Protein AF-A0A8T4FJ76-F1 (afdb_monomer)

Solvent-accessible surface area (backbone atoms only — not comparable to full-atom values): 9078 Å² total; per-residue (Å²): 142,89,85,82,71,67,70,66,53,58,56,52,53,54,52,52,54,56,50,51,57,55,55,61,74,70,54,91,75,88,77,70,78,84,72,74,95,82,76,81,83,81,73,70,90,71,78,90,82,64,59,71,69,57,44,53,32,38,78,68,68,53,26,40,39,48,80,34,72,62,83,89,73,51,69,70,38,69,51,70,61,90,95,45,41,32,30,27,70,40,71,50,79,45,30,48,41,58,44,33,75,75,37,18,58,43,50,56,35,94,41,50,62,59,37,47,54,57,46,50,75,69,56,52,40,96,85,69,60,63,69,57,43,79,71,40,62,25,27,44,38,33,41,44,78,53,77,135

Sequence (148 aa):
MTECHCQQTETRINDIEARLRRLEALLPGALTPPVEAPAHPYKAEIPLVFNPVFRLQILAGKKTVTFRQNRWGMVGSSFSIDDKSFRISDIHETTLENYITNYWQDAGFYDSEEAREFFEARYLSPDGNRAPFDRVLGYVHEFEKVGQ

Foldseek 3Di:
DDPDPPVVVVVVVVVVVVVVVVVVVVDPDPPDPDDDDDDDCPDDCPAPDDDPVLLVCVVVQFAFKDWDADDNDDQQDWHDRDVWIKGFNDKDKAFQVCCLVPPCRNRPHPHSVRSVVVVCVVQQDPVRDRPPRRPRMTMMTGMDTDDD

Radius of gyration: 24.78 Å; Cα contacts (8 Å, |Δi|>4): 164; chains: 1; bounding box: 42×69×36 Å

Secondary structure (DSSP, 8-state):
---SSSHHHHHHHHHHHHHHHHHHTT-TT----------------------HHHHHHHHTTS--EEEESS----TT-EEEETTEEEEEEEEEEEEHHHHHHHHTTTTT-SSHHHHHHHHHHHH--TTS----GGG-EEEEEEEEEE--

Nearest PDB structures (foldseek):
  1t62-assembly1_B  TM=7.210E-01  e=7.705E-04  Enterococcus faecalis V583
  5guq-assembly4_D  TM=6.901E-01  e=1.297E-03  Zymomonas mobilis subsp. mobilis ATCC 10988
  2kku-assembly1_A  TM=5.319E-01  e=5.291E-02  Archaeoglobus fulgidus
  7oyc-assembly1_11  TM=4.825E-01  e=5.031E+00  Xenopus laevis
  1fym-assembly1_A-2  TM=3.415E-01  e=5.031E+00  Kluyveromyces lactis

Structure (mmCIF, N/CA/C/O backbone):
data_AF-A0A8T4FJ76-F1
#
_entry.id   AF-A0A8T4FJ76-F1
#
loop_
_atom_site.group_PDB
_atom_site.id
_atom_site.type_symbol
_atom_site.label_atom_id
_atom_site.label_alt_id
_atom_site.label_comp_id
_atom_site.label_asym_id
_atom_site.label_entity_id
_atom_site.label_seq_id
_atom_site.pdbx_PDB_ins_code
_atom_site.Cartn_x
_atom_site.Cartn_y
_atom_site.Cartn_z
_atom_site.occupancy
_atom_site.B_iso_or_equiv
_atom_site.auth_seq_id
_atom_site.auth_comp_id
_atom_site.auth_asym_id
_atom_site.auth_atom_id
_atom_site.pdbx_PDB_model_num
ATOM 1 N N . MET A 1 1 ? 19.161 -56.668 -16.120 1.00 46.50 1 MET A N 1
ATOM 2 C CA . MET A 1 1 ? 18.497 -57.379 -15.009 1.00 46.50 1 MET A CA 1
ATOM 3 C C . MET A 1 1 ? 18.135 -56.324 -13.979 1.00 46.50 1 MET A C 1
ATOM 5 O O . MET A 1 1 ? 18.987 -55.953 -13.185 1.00 46.50 1 MET A O 1
ATOM 9 N N . THR A 1 2 ? 16.935 -55.752 -14.089 1.00 50.09 2 THR A N 1
ATOM 10 C CA . THR A 1 2 ? 16.531 -54.549 -13.340 1.00 50.09 2 THR A CA 1
ATOM 11 C C . THR A 1 2 ? 15.102 -54.726 -12.838 1.00 50.09 2 THR A C 1
ATOM 13 O O . THR A 1 2 ? 14.197 -54.005 -13.229 1.00 50.09 2 THR A O 1
ATOM 16 N N . GLU A 1 3 ? 14.890 -55.733 -11.997 1.00 53.03 3 GLU A N 1
ATOM 17 C CA . GLU A 1 3 ? 13.601 -56.012 -11.358 1.00 53.03 3 GLU A CA 1
ATOM 18 C C . GLU A 1 3 ? 13.861 -56.394 -9.898 1.00 53.03 3 GLU A C 1
ATOM 20 O O . GLU A 1 3 ? 13.934 -57.568 -9.560 1.00 53.03 3 GLU A O 1
ATOM 25 N N . CYS A 1 4 ? 14.106 -55.407 -9.027 1.00 53.72 4 CYS A N 1
ATOM 26 C CA . CYS A 1 4 ? 14.114 -55.656 -7.574 1.00 53.72 4 CYS A CA 1
ATOM 27 C C . CYS A 1 4 ? 13.856 -54.410 -6.697 1.00 53.72 4 CYS A C 1
ATOM 29 O O . CYS A 1 4 ? 14.122 -54.437 -5.502 1.00 53.72 4 CYS A O 1
ATOM 31 N N . HIS A 1 5 ? 13.341 -53.305 -7.258 1.00 48.88 5 HIS A N 1
ATOM 32 C CA . HIS A 1 5 ? 13.066 -52.076 -6.486 1.00 48.88 5 HIS A CA 1
ATOM 33 C C . HIS A 1 5 ? 11.581 -51.679 -6.392 1.00 48.88 5 HIS A C 1
ATOM 35 O O . HIS A 1 5 ? 11.240 -50.869 -5.535 1.00 48.88 5 HIS A O 1
ATOM 41 N N . CYS A 1 6 ? 10.676 -52.269 -7.183 1.00 49.03 6 CYS A N 1
ATOM 42 C CA . CYS A 1 6 ? 9.234 -51.984 -7.073 1.00 49.03 6 CYS A CA 1
ATOM 43 C C . CYS A 1 6 ? 8.549 -52.738 -5.916 1.00 49.03 6 CYS A C 1
ATOM 45 O O . CYS A 1 6 ? 7.692 -52.169 -5.246 1.00 49.03 6 CYS A O 1
ATOM 47 N N . GLN A 1 7 ? 8.977 -53.967 -5.602 1.00 50.88 7 GLN A N 1
ATOM 48 C CA . GLN A 1 7 ? 8.310 -54.804 -4.588 1.00 50.88 7 GLN A CA 1
ATOM 49 C C . GLN A 1 7 ? 8.471 -54.290 -3.141 1.00 50.88 7 GLN A C 1
ATOM 51 O O . GLN A 1 7 ? 7.629 -54.554 -2.278 1.00 50.88 7 GLN A O 1
ATOM 56 N N . GLN A 1 8 ? 9.521 -53.511 -2.852 1.00 53.78 8 GLN A N 1
ATOM 57 C CA . GLN A 1 8 ? 9.749 -52.957 -1.508 1.00 53.78 8 GLN A CA 1
ATOM 58 C C . GLN A 1 8 ? 8.801 -51.796 -1.159 1.00 53.78 8 GLN A C 1
ATOM 60 O O . GLN A 1 8 ? 8.549 -51.547 0.020 1.00 53.78 8 GLN A O 1
ATOM 65 N N . THR A 1 9 ? 8.244 -51.103 -2.155 1.00 54.72 9 THR A N 1
ATOM 66 C CA . THR A 1 9 ? 7.378 -49.932 -1.937 1.00 54.72 9 THR A CA 1
ATOM 67 C C . THR A 1 9 ? 5.930 -50.346 -1.680 1.00 54.72 9 THR A C 1
ATOM 69 O O . THR A 1 9 ? 5.305 -49.845 -0.747 1.00 54.72 9 THR A O 1
ATOM 72 N N . GLU A 1 10 ? 5.425 -51.332 -2.424 1.00 56.53 10 GLU A N 1
ATOM 73 C CA . GLU A 1 10 ? 4.064 -51.867 -2.251 1.00 56.53 10 GLU A CA 1
ATOM 74 C C . GLU A 1 10 ? 3.887 -52.537 -0.883 1.00 56.53 10 GLU A C 1
ATOM 76 O O . GLU A 1 10 ? 2.870 -52.352 -0.216 1.00 56.53 10 GLU A O 1
ATOM 81 N N . THR A 1 11 ? 4.927 -53.223 -0.399 1.00 58.53 11 THR A N 1
ATOM 82 C CA . THR A 1 11 ? 4.914 -53.850 0.931 1.00 58.53 11 THR A CA 1
ATOM 83 C C . THR A 1 11 ? 4.794 -52.808 2.054 1.00 58.53 11 THR A C 1
ATOM 85 O O . THR A 1 11 ? 4.104 -53.042 3.043 1.00 58.53 11 THR A O 1
ATOM 88 N N . ARG A 1 12 ? 5.411 -51.625 1.898 1.00 58.50 12 ARG A N 1
ATOM 89 C CA . ARG A 1 12 ? 5.341 -50.543 2.900 1.00 58.50 12 ARG A CA 1
ATOM 90 C C . ARG A 1 12 ? 3.995 -49.824 2.903 1.00 58.50 12 ARG A C 1
ATOM 92 O O . ARG A 1 12 ? 3.538 -49.435 3.972 1.00 58.50 12 ARG A O 1
ATOM 99 N N . ILE A 1 13 ? 3.368 -49.652 1.740 1.00 63.41 13 ILE A N 1
ATOM 100 C CA . ILE A 1 13 ? 2.044 -49.019 1.636 1.00 63.41 13 ILE A CA 1
ATOM 101 C C . ILE A 1 13 ? 0.987 -49.914 2.294 1.00 63.41 13 ILE A C 1
ATOM 103 O O . ILE A 1 13 ? 0.239 -49.445 3.150 1.00 63.41 13 ILE A O 1
ATOM 107 N N . ASN A 1 14 ? 1.014 -51.215 1.997 1.00 66.00 14 ASN A N 1
ATOM 108 C CA . ASN A 1 14 ? 0.075 -52.176 2.577 1.00 66.00 14 ASN A CA 1
ATOM 109 C C . ASN A 1 14 ? 0.207 -52.285 4.110 1.00 66.00 14 ASN A C 1
ATOM 111 O O . ASN A 1 14 ? -0.796 -52.437 4.808 1.00 66.00 14 ASN A O 1
ATOM 115 N N . ASP A 1 15 ? 1.422 -52.155 4.656 1.00 70.12 15 ASP A N 1
ATOM 116 C CA . ASP A 1 15 ? 1.642 -52.143 6.109 1.00 70.12 15 ASP A CA 1
ATOM 117 C C . ASP A 1 15 ? 1.094 -50.867 6.777 1.00 70.12 15 ASP A C 1
ATOM 119 O O . ASP A 1 15 ? 0.487 -50.928 7.849 1.00 70.12 15 ASP A O 1
ATOM 123 N N . ILE A 1 16 ? 1.233 -49.704 6.130 1.00 67.75 16 ILE A N 1
ATOM 124 C CA . ILE A 1 16 ? 0.687 -48.433 6.636 1.00 67.75 16 ILE A CA 1
ATOM 125 C C . ILE A 1 16 ? -0.846 -48.468 6.646 1.00 67.75 16 ILE A C 1
ATOM 127 O O . ILE A 1 16 ? -1.456 -48.101 7.652 1.00 67.75 16 ILE A O 1
ATOM 131 N N . GLU A 1 17 ? -1.473 -48.963 5.578 1.00 71.12 17 GLU A N 1
ATOM 132 C CA . GLU A 1 17 ? -2.934 -49.088 5.507 1.00 71.12 17 GLU A CA 1
ATOM 133 C C . GLU A 1 17 ? -3.482 -50.068 6.552 1.00 71.12 17 GLU A C 1
ATOM 135 O O . GLU A 1 17 ? -4.482 -49.784 7.219 1.00 71.12 17 GLU A O 1
ATOM 140 N N . ALA A 1 18 ? -2.797 -51.195 6.768 1.00 72.62 18 ALA A N 1
ATOM 141 C CA . ALA A 1 18 ? -3.174 -52.155 7.800 1.00 72.62 18 ALA A CA 1
ATOM 142 C C . ALA A 1 18 ? -3.060 -51.561 9.216 1.00 72.62 18 ALA A C 1
ATOM 144 O O . ALA A 1 18 ? -3.897 -51.843 10.080 1.00 72.62 18 ALA A O 1
ATOM 145 N N . ARG A 1 19 ? -2.053 -50.713 9.465 1.00 72.06 19 ARG A N 1
ATOM 146 C CA . ARG A 1 19 ? -1.876 -50.010 10.746 1.00 72.06 19 ARG A CA 1
ATOM 147 C C . ARG A 1 19 ? -2.939 -48.936 10.974 1.00 72.06 19 ARG A C 1
ATOM 149 O O . ARG A 1 19 ? -3.428 -48.829 12.097 1.00 72.06 19 ARG A O 1
ATOM 156 N N . LEU A 1 20 ? -3.332 -48.196 9.937 1.00 68.38 20 LEU A N 1
ATOM 157 C CA . LEU A 1 20 ? -4.396 -47.188 10.019 1.00 68.38 20 LEU A CA 1
ATOM 158 C C . LEU A 1 20 ? -5.750 -47.817 10.367 1.00 68.38 20 LEU A C 1
ATOM 160 O O . LEU A 1 20 ? -6.392 -47.383 11.320 1.00 68.38 20 LEU A O 1
ATOM 164 N N . ARG A 1 21 ? -6.124 -48.922 9.712 1.00 71.00 21 ARG A N 1
ATOM 165 C CA . ARG A 1 21 ? -7.387 -49.625 10.017 1.00 71.00 21 ARG A CA 1
ATOM 166 C C . ARG A 1 21 ? -7.435 -50.196 11.437 1.00 71.00 21 ARG A C 1
ATOM 168 O O . ARG A 1 21 ? -8.493 -50.238 12.058 1.00 71.00 21 ARG A O 1
ATOM 175 N N . ARG A 1 22 ? -6.290 -50.630 11.981 1.00 70.31 22 ARG A N 1
ATOM 176 C CA . ARG A 1 22 ? -6.198 -51.077 13.384 1.00 70.31 22 ARG A CA 1
ATOM 177 C C . ARG A 1 22 ? -6.357 -49.921 14.371 1.00 70.31 22 ARG A C 1
ATOM 179 O O . ARG A 1 22 ? -6.944 -50.133 15.424 1.00 70.31 22 ARG A O 1
ATOM 186 N N . LEU A 1 23 ? -5.858 -48.728 14.045 1.00 61.66 23 LEU A N 1
ATOM 187 C CA . LEU A 1 23 ? -6.040 -47.530 14.872 1.00 61.66 23 LEU A CA 1
ATOM 188 C C . LEU A 1 23 ? -7.501 -47.061 14.878 1.00 61.66 23 LEU A C 1
ATOM 190 O O . LEU A 1 23 ? -8.017 -46.719 15.937 1.00 61.66 23 LEU A O 1
ATOM 194 N N . GLU A 1 24 ? -8.184 -47.119 13.734 1.00 61.66 24 GLU A N 1
ATOM 195 C CA . GLU A 1 24 ? -9.611 -46.782 13.624 1.00 61.66 24 GLU A CA 1
ATOM 196 C C . GLU A 1 24 ? -10.501 -47.728 14.445 1.00 61.66 24 GLU A C 1
ATOM 198 O O . GLU A 1 24 ? -11.442 -47.285 15.099 1.00 61.66 24 GLU A O 1
ATOM 203 N N . ALA A 1 25 ? -10.166 -49.021 14.496 1.00 62.88 25 ALA A N 1
ATOM 204 C CA . ALA A 1 25 ? -10.899 -50.010 15.290 1.00 62.88 25 ALA A CA 1
ATOM 205 C C . ALA A 1 25 ? -10.730 -49.848 16.818 1.00 62.88 25 ALA A C 1
ATOM 207 O O . ALA A 1 25 ? -11.508 -50.418 17.582 1.00 62.88 25 ALA A O 1
ATOM 208 N N . LEU A 1 26 ? -9.724 -49.091 17.275 1.00 60.34 26 LEU A N 1
ATOM 209 C CA . LEU A 1 26 ? -9.411 -48.882 18.696 1.00 60.34 26 LEU A CA 1
ATOM 210 C C . LEU A 1 26 ? -10.035 -47.602 19.285 1.00 60.34 26 LEU A C 1
ATOM 212 O O . LEU A 1 26 ? -9.855 -47.338 20.473 1.00 60.34 26 LEU A O 1
ATOM 216 N N . LEU A 1 27 ? -10.782 -46.824 18.492 1.00 60.50 27 LEU A N 1
ATOM 217 C CA . LEU A 1 27 ? -11.440 -45.583 18.918 1.00 60.50 27 LEU A CA 1
ATOM 218 C C . LEU A 1 27 ? -12.974 -45.749 18.952 1.00 60.50 27 LEU A C 1
ATOM 220 O O . LEU A 1 27 ? -13.654 -45.385 17.990 1.00 60.50 27 LEU A O 1
ATOM 224 N N . PRO A 1 28 ? -13.572 -46.275 20.039 1.00 47.38 28 PRO A N 1
ATOM 225 C CA . PRO A 1 28 ? -15.023 -46.316 20.152 1.00 47.38 28 PRO A CA 1
ATOM 226 C C . PRO A 1 28 ? -15.554 -44.902 20.437 1.00 47.38 28 PRO A C 1
ATOM 228 O O . PRO A 1 28 ? -15.360 -44.377 21.531 1.00 47.38 28 PRO A O 1
ATOM 231 N N . GLY A 1 29 ? -16.242 -44.289 19.464 1.00 56.47 29 GLY A N 1
ATOM 232 C CA . GLY A 1 29 ? -17.128 -43.145 19.735 1.00 56.47 29 GLY A CA 1
ATOM 233 C C . GLY A 1 29 ? -17.061 -41.912 18.827 1.00 56.47 29 GLY A C 1
ATOM 234 O O . GLY A 1 29 ? -17.749 -40.944 19.127 1.00 56.47 29 GLY A O 1
ATOM 235 N N . ALA A 1 30 ? -16.319 -41.897 17.718 1.00 47.81 30 ALA A N 1
ATOM 236 C CA . ALA A 1 30 ? -16.297 -40.733 16.818 1.00 47.81 30 ALA A CA 1
ATOM 237 C C . ALA A 1 30 ? -17.335 -40.835 15.679 1.00 47.81 30 ALA A C 1
ATOM 239 O O . ALA A 1 30 ? -17.002 -40.749 14.503 1.00 47.81 30 ALA A O 1
ATOM 240 N N . LEU A 1 31 ? -18.607 -41.037 16.028 1.00 50.09 31 LEU A N 1
ATOM 241 C CA . LEU A 1 31 ? -19.739 -40.765 15.133 1.00 50.09 31 LEU A CA 1
ATOM 242 C C . LEU A 1 31 ? -20.680 -39.778 15.824 1.00 50.09 31 LEU A C 1
ATOM 244 O O . LEU A 1 31 ? -21.826 -40.086 16.139 1.00 50.09 31 LEU A O 1
ATOM 248 N N . THR A 1 32 ? -20.184 -38.571 16.074 1.00 52.84 32 THR A N 1
ATOM 249 C CA . THR A 1 32 ? -21.057 -37.399 16.083 1.00 52.84 32 THR A CA 1
ATOM 250 C C . THR A 1 32 ? -21.206 -36.929 14.634 1.00 52.84 32 THR A C 1
ATOM 252 O O . THR A 1 32 ? -20.207 -36.873 13.912 1.00 52.84 32 THR A O 1
ATOM 255 N N . PRO A 1 33 ? -22.427 -36.622 14.156 1.00 47.44 33 PRO A N 1
ATOM 256 C CA . PRO A 1 33 ? -22.571 -35.974 12.858 1.00 47.44 33 PRO A CA 1
ATOM 257 C C . PRO A 1 33 ? -21.784 -34.655 12.890 1.00 47.44 33 PRO A C 1
ATOM 259 O O . PRO A 1 33 ? -21.767 -34.005 13.943 1.00 47.44 33 PRO A O 1
ATOM 262 N N . PRO A 1 34 ? -21.129 -34.233 11.793 1.00 46.94 34 PRO A N 1
ATOM 263 C CA . PRO A 1 34 ? -20.523 -32.916 11.760 1.00 46.94 34 PRO A CA 1
ATOM 264 C C . PRO A 1 34 ? -21.646 -31.880 11.872 1.00 46.94 34 P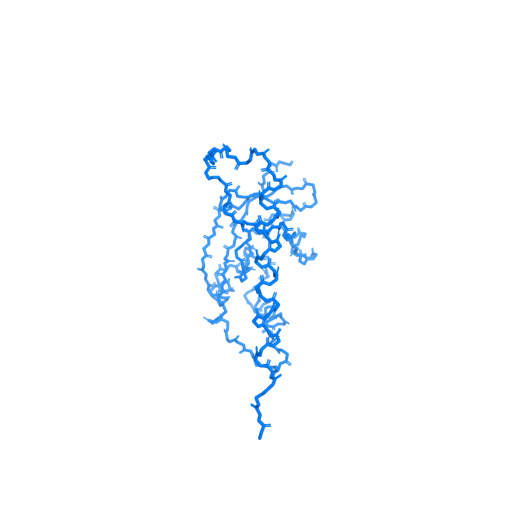RO A C 1
ATOM 266 O O . PRO A 1 34 ? -22.402 -31.635 10.933 1.00 46.94 34 PRO A O 1
ATOM 269 N N . VAL A 1 35 ? -21.762 -31.312 13.073 1.00 49.06 35 VAL A N 1
ATOM 270 C CA . VAL A 1 35 ? -22.239 -29.948 13.296 1.00 49.06 35 VAL A CA 1
ATOM 271 C C . VAL A 1 35 ? -21.503 -29.062 12.296 1.00 49.06 35 VAL A C 1
ATOM 273 O O . VAL A 1 35 ? -20.302 -29.255 12.136 1.00 49.06 35 VAL A O 1
ATOM 276 N N . GLU A 1 36 ? -22.268 -28.202 11.612 1.00 44.44 36 GLU A N 1
ATOM 277 C CA . GLU A 1 36 ? -21.902 -27.113 10.691 1.00 44.44 36 GLU A CA 1
ATOM 278 C C . GLU A 1 36 ? -20.435 -27.050 10.244 1.00 44.44 36 GLU A C 1
ATOM 280 O O . GLU A 1 36 ? -19.517 -27.021 11.050 1.00 44.44 36 GLU A O 1
ATOM 285 N N . ALA A 1 37 ? -20.189 -26.902 8.943 1.00 52.06 37 ALA A N 1
ATOM 286 C CA . ALA A 1 37 ? -18.873 -26.459 8.499 1.00 52.06 37 ALA A CA 1
ATOM 287 C C . ALA A 1 37 ? -18.669 -24.983 8.907 1.00 52.06 37 ALA A C 1
ATOM 289 O O . ALA A 1 37 ? -19.285 -24.108 8.296 1.00 52.06 37 ALA A O 1
ATOM 290 N N . PRO A 1 38 ? -17.757 -24.674 9.848 1.00 48.88 38 PRO A N 1
ATOM 291 C CA . PRO A 1 38 ? -16.944 -23.495 9.630 1.00 48.88 38 PRO A CA 1
ATOM 292 C C . PRO A 1 38 ? -15.461 -23.815 9.787 1.00 48.88 38 PRO A C 1
ATOM 294 O O . PRO A 1 38 ? -15.008 -24.350 10.793 1.00 48.88 38 PRO A O 1
ATOM 297 N N . ALA A 1 39 ? -14.725 -23.434 8.749 1.00 40.28 39 ALA A N 1
ATOM 298 C CA . ALA A 1 39 ? -13.438 -22.744 8.780 1.00 40.28 39 ALA A CA 1
ATOM 299 C C . ALA A 1 39 ? -12.692 -23.121 7.501 1.00 40.28 39 ALA A C 1
ATOM 301 O O . ALA A 1 39 ? -12.004 -24.140 7.424 1.00 40.28 39 ALA A O 1
ATOM 302 N N . HIS A 1 40 ? -12.814 -22.275 6.476 1.00 41.03 40 HIS A N 1
ATOM 303 C CA . HIS A 1 40 ? -11.777 -22.247 5.455 1.00 41.03 40 HIS A CA 1
ATOM 304 C C . HIS A 1 40 ? -10.429 -21.966 6.141 1.00 41.03 40 HIS A C 1
ATOM 306 O O . HIS A 1 40 ? -10.368 -21.155 7.070 1.00 41.03 40 HIS A O 1
ATOM 312 N N . PRO A 1 41 ? -9.347 -22.635 5.716 1.00 40.38 41 PRO A N 1
ATOM 313 C CA . PRO A 1 41 ? -8.075 -22.607 6.410 1.00 40.38 41 PRO A CA 1
ATOM 314 C C . PRO A 1 41 ? -7.339 -21.312 6.059 1.00 40.38 41 PRO A C 1
ATOM 316 O O . PRO A 1 41 ? -6.433 -21.318 5.227 1.00 40.38 41 PRO A O 1
ATOM 319 N N . TYR A 1 42 ? -7.680 -20.192 6.696 1.00 48.31 42 TYR A N 1
ATOM 320 C CA . TYR A 1 42 ? -6.748 -19.066 6.773 1.00 48.31 42 TYR A CA 1
ATOM 321 C C . TYR A 1 42 ? -5.649 -19.472 7.757 1.00 48.31 42 TYR A C 1
ATOM 323 O O . TYR A 1 42 ? -5.701 -19.197 8.952 1.00 48.31 42 TYR A O 1
ATOM 331 N N . LYS A 1 43 ? -4.707 -20.279 7.255 1.00 41.34 43 LYS A N 1
ATOM 332 C CA . LYS A 1 43 ? -3.557 -20.774 8.007 1.00 41.34 43 LYS A CA 1
ATOM 333 C C . LYS A 1 43 ? -2.784 -19.585 8.575 1.00 41.34 43 LYS A C 1
ATOM 335 O O . LYS A 1 43 ? -2.250 -18.805 7.801 1.00 41.34 43 LYS A O 1
ATOM 340 N N . ALA A 1 44 ? -2.716 -19.557 9.904 1.00 37.53 44 ALA A N 1
ATOM 341 C CA . ALA A 1 44 ? -1.726 -18.907 10.756 1.00 37.53 44 ALA A CA 1
ATOM 342 C C . ALA A 1 44 ? -1.375 -17.449 10.413 1.00 37.53 44 ALA A C 1
ATOM 344 O O . ALA A 1 44 ? -0.688 -17.163 9.439 1.00 37.53 44 ALA A O 1
ATOM 345 N N . GLU A 1 45 ? -1.804 -16.565 11.312 1.00 50.00 45 GLU A N 1
ATOM 346 C CA . GLU A 1 45 ? -1.366 -15.189 11.560 1.00 50.00 45 GLU A CA 1
ATOM 347 C C . GLU A 1 45 ? 0.119 -14.942 11.218 1.00 50.00 45 GLU A C 1
ATOM 349 O O . GLU A 1 45 ? 0.983 -14.941 12.093 1.00 50.00 45 GLU A O 1
ATOM 354 N N . ILE A 1 46 ? 0.461 -14.714 9.946 1.00 49.53 46 ILE A N 1
ATOM 355 C CA . ILE A 1 46 ? 1.745 -14.089 9.626 1.00 49.53 46 ILE A CA 1
ATOM 356 C C . ILE A 1 46 ? 1.582 -12.632 10.058 1.00 49.53 46 ILE A C 1
ATOM 358 O O . ILE A 1 46 ? 0.751 -11.932 9.469 1.00 49.53 46 ILE A O 1
ATOM 362 N N . PRO A 1 47 ? 2.321 -12.158 11.079 1.00 61.16 47 PRO A N 1
ATOM 363 C CA . PRO A 1 47 ? 2.179 -10.789 11.539 1.00 61.16 47 PRO A CA 1
ATOM 364 C C . PRO A 1 47 ? 2.458 -9.845 10.372 1.00 61.16 47 PRO A C 1
ATOM 366 O O . PRO A 1 47 ? 3.433 -10.003 9.632 1.00 61.16 47 PRO A O 1
ATOM 369 N N . LEU A 1 48 ? 1.583 -8.860 10.187 1.00 73.38 48 LEU A N 1
ATOM 370 C CA . LEU A 1 48 ? 1.753 -7.866 9.142 1.00 73.38 48 LEU A CA 1
ATOM 371 C C . LEU A 1 48 ? 2.920 -6.943 9.509 1.00 73.38 48 LEU A C 1
ATOM 373 O O . LEU A 1 48 ? 2.775 -5.998 10.280 1.00 73.38 48 LEU A O 1
ATOM 377 N N . VAL A 1 49 ? 4.097 -7.226 8.953 1.00 81.81 49 VAL A N 1
ATOM 378 C CA . VAL A 1 49 ? 5.309 -6.449 9.233 1.00 81.81 49 VAL A CA 1
ATOM 379 C C . VAL A 1 49 ? 5.459 -5.299 8.240 1.00 81.81 49 VAL A C 1
ATOM 381 O O . VAL A 1 49 ? 5.477 -5.491 7.018 1.00 81.81 49 VAL A O 1
ATOM 384 N N . PHE A 1 50 ? 5.629 -4.091 8.770 1.00 86.00 50 PHE A N 1
ATOM 385 C CA . PHE A 1 50 ? 5.980 -2.895 8.007 1.00 86.00 50 PHE A CA 1
ATOM 386 C C . PHE A 1 50 ? 7.432 -2.493 8.264 1.00 86.00 50 PHE A C 1
ATOM 388 O O . PHE A 1 50 ? 7.961 -2.705 9.354 1.00 86.00 50 PHE A O 1
ATOM 395 N N . ASN A 1 51 ? 8.067 -1.874 7.264 1.00 87.00 51 ASN A N 1
ATOM 396 C CA . ASN A 1 51 ? 9.327 -1.158 7.474 1.00 87.00 51 ASN A CA 1
ATOM 397 C C . ASN A 1 51 ? 9.118 -0.095 8.581 1.00 87.00 51 ASN A C 1
ATOM 399 O O . ASN A 1 51 ? 8.063 0.548 8.570 1.00 87.00 51 ASN A O 1
ATOM 403 N N . PRO A 1 52 ? 10.079 0.114 9.507 1.00 91.31 52 PRO A N 1
ATOM 404 C CA . PRO A 1 52 ? 9.993 1.135 10.554 1.00 91.31 52 PRO A CA 1
ATOM 405 C C . PRO A 1 52 ? 9.490 2.513 10.092 1.00 91.31 52 PRO A C 1
ATOM 407 O O . PRO A 1 52 ? 8.681 3.120 10.789 1.00 91.31 52 PRO A O 1
ATOM 410 N N . VAL A 1 53 ? 9.891 2.988 8.907 1.00 90.00 53 VAL A N 1
ATOM 411 C CA . VAL A 1 53 ? 9.431 4.283 8.366 1.00 90.00 53 VAL A CA 1
ATOM 412 C C . VAL A 1 53 ? 7.929 4.258 8.068 1.00 90.00 53 VAL A C 1
ATOM 414 O O . VAL A 1 53 ? 7.180 5.103 8.558 1.00 90.00 53 VAL A O 1
ATOM 417 N N . PHE A 1 54 ? 7.458 3.245 7.338 1.00 92.94 54 PHE A N 1
ATOM 418 C CA . PHE A 1 54 ? 6.032 3.079 7.038 1.00 92.94 54 PHE A CA 1
ATOM 419 C C . PHE A 1 54 ? 5.199 2.849 8.288 1.00 92.94 54 PHE A C 1
ATOM 421 O O . PHE A 1 54 ? 4.079 3.337 8.377 1.00 92.94 54 PHE A O 1
ATOM 428 N N . ARG A 1 55 ? 5.753 2.151 9.278 1.00 93.69 55 ARG A N 1
ATOM 429 C CA . ARG A 1 55 ? 5.112 1.964 10.576 1.00 93.69 55 ARG A CA 1
ATOM 430 C C . ARG A 1 55 ? 4.799 3.310 11.232 1.00 93.69 55 ARG A C 1
ATOM 432 O O . ARG A 1 55 ? 3.659 3.539 11.621 1.00 93.69 55 ARG A O 1
ATOM 439 N N . LEU A 1 56 ? 5.773 4.222 11.292 1.00 93.50 56 LEU A N 1
ATOM 440 C CA . LEU A 1 56 ? 5.574 5.573 11.829 1.00 93.50 56 LEU A CA 1
ATOM 441 C C . LEU A 1 56 ? 4.550 6.374 11.014 1.00 93.50 56 LEU A C 1
ATOM 443 O O . LEU A 1 56 ? 3.710 7.061 11.592 1.00 93.50 56 LEU A O 1
ATOM 447 N N . GLN A 1 57 ? 4.574 6.259 9.685 1.00 94.94 57 GLN A N 1
ATOM 448 C CA . GLN A 1 57 ? 3.608 6.938 8.818 1.00 94.94 57 GLN A CA 1
ATOM 449 C C . GLN A 1 57 ? 2.174 6.418 8.999 1.00 94.94 57 GLN A C 1
ATOM 451 O O . GLN A 1 57 ? 1.247 7.225 9.011 1.00 94.94 57 GLN A O 1
ATOM 456 N N . ILE A 1 58 ? 1.982 5.109 9.196 1.00 95.12 58 ILE A N 1
ATOM 457 C CA . ILE A 1 58 ? 0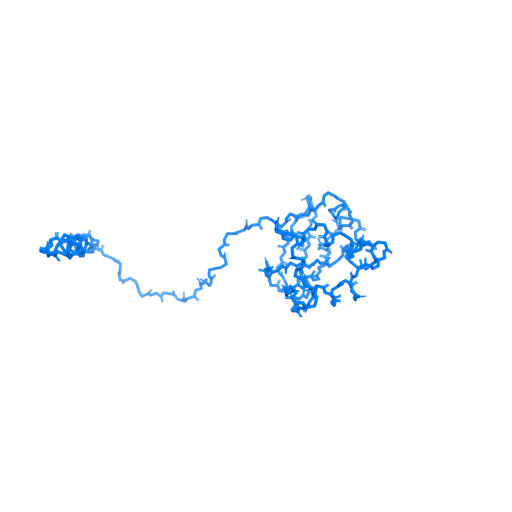.668 4.514 9.495 1.00 95.12 58 ILE A CA 1
ATOM 458 C C . ILE A 1 58 ? 0.157 5.023 10.846 1.00 95.12 58 ILE A C 1
ATOM 460 O O . ILE A 1 58 ? -0.971 5.498 10.953 1.00 95.12 58 ILE A O 1
ATOM 464 N N . LEU A 1 59 ? 1.008 5.003 11.879 1.00 92.88 59 LEU A N 1
ATOM 465 C CA . LEU A 1 59 ? 0.655 5.496 13.216 1.00 92.88 59 LEU A CA 1
ATOM 466 C C . LEU A 1 59 ? 0.305 6.995 13.228 1.00 92.88 59 LEU A C 1
ATOM 468 O O . LEU A 1 59 ? -0.474 7.425 14.087 1.00 92.88 59 LEU A O 1
ATOM 472 N N . ALA A 1 60 ? 0.881 7.765 12.300 1.00 92.69 60 ALA A N 1
ATOM 473 C CA . ALA A 1 60 ? 0.609 9.183 12.072 1.00 92.69 60 ALA A CA 1
ATOM 474 C C . ALA A 1 60 ? -0.571 9.447 11.113 1.00 92.69 60 ALA A C 1
ATOM 476 O O . ALA A 1 60 ? -0.889 10.608 10.870 1.00 92.69 60 ALA A O 1
ATOM 477 N N . GLY A 1 61 ? -1.197 8.407 10.549 1.00 93.25 61 GLY A N 1
ATOM 478 C CA . GLY A 1 61 ? -2.306 8.530 9.595 1.00 93.25 61 GLY A CA 1
ATOM 479 C C . GLY A 1 61 ? -1.906 9.031 8.203 1.00 93.25 61 GLY A C 1
ATOM 480 O O . GLY A 1 61 ? -2.775 9.394 7.422 1.00 93.25 61 GLY A O 1
ATOM 481 N N . LYS A 1 62 ? -0.606 9.068 7.888 1.00 93.62 62 LYS A N 1
ATOM 482 C CA . LYS A 1 62 ? -0.094 9.484 6.571 1.00 93.62 62 LYS A CA 1
ATOM 483 C C . LYS A 1 62 ? -0.108 8.357 5.543 1.00 93.62 62 LYS A C 1
ATOM 485 O O . LYS A 1 62 ? -0.171 8.632 4.356 1.00 93.62 62 LYS A O 1
ATOM 490 N N . LYS A 1 63 ? 0.005 7.109 6.004 1.00 96.56 63 LYS A N 1
ATOM 491 C CA . LYS A 1 63 ? -0.046 5.915 5.161 1.00 96.56 63 LYS A CA 1
ATOM 492 C C . LYS A 1 63 ? -1.305 5.120 5.483 1.00 96.56 63 LYS A C 1
ATOM 494 O O . LYS A 1 63 ? -1.451 4.651 6.611 1.00 96.56 63 LYS A O 1
ATOM 499 N N . THR A 1 64 ? -2.166 4.955 4.490 1.00 97.25 64 THR A N 1
ATOM 500 C CA . THR A 1 64 ? -3.494 4.322 4.599 1.00 97.25 64 THR A CA 1
ATOM 501 C C . THR A 1 64 ? -3.660 3.136 3.654 1.00 97.25 64 THR A C 1
ATOM 503 O O . THR A 1 64 ? -4.626 2.389 3.775 1.00 97.25 64 THR A O 1
ATOM 506 N N . VAL A 1 65 ? -2.706 2.915 2.741 1.00 96.88 65 VAL A N 1
ATOM 507 C CA . VAL A 1 65 ? -2.741 1.784 1.805 1.00 96.88 65 VAL A CA 1
ATOM 508 C C . VAL A 1 65 ? -1.427 1.008 1.785 1.00 96.88 65 VAL A C 1
ATOM 510 O O . VAL A 1 65 ? -0.347 1.535 2.081 1.00 96.88 65 VAL A O 1
ATOM 513 N N . THR A 1 66 ? -1.489 -0.278 1.441 1.00 95.69 66 THR A N 1
ATOM 514 C CA . THR A 1 66 ? -0.302 -1.119 1.234 1.00 95.69 66 THR A CA 1
ATOM 515 C C . THR A 1 66 ? -0.500 -2.130 0.111 1.00 95.69 66 THR A C 1
ATOM 517 O O . THR A 1 66 ? -1.543 -2.772 0.022 1.00 95.69 66 THR A O 1
ATOM 520 N N . PHE A 1 67 ? 0.546 -2.349 -0.687 1.00 94.12 67 PHE A N 1
ATOM 521 C CA . PHE A 1 67 ? 0.591 -3.412 -1.692 1.00 94.12 67 PHE A CA 1
ATOM 522 C C . PHE A 1 67 ? 1.231 -4.684 -1.133 1.00 94.12 67 PHE A C 1
ATOM 524 O O . PHE A 1 67 ? 2.275 -4.627 -0.471 1.00 94.12 67 PHE A O 1
ATOM 531 N N . ARG A 1 68 ? 0.621 -5.842 -1.402 1.00 90.62 68 ARG A N 1
ATOM 532 C CA . ARG A 1 68 ? 1.159 -7.172 -1.068 1.00 90.62 68 ARG A CA 1
ATOM 533 C C . ARG A 1 68 ? 0.810 -8.166 -2.172 1.00 90.62 68 ARG A C 1
ATOM 535 O O . ARG A 1 68 ? -0.322 -8.186 -2.628 1.00 90.62 68 ARG A O 1
ATOM 542 N N . GLN A 1 69 ? 1.735 -9.053 -2.537 1.00 88.62 69 GLN A N 1
ATOM 543 C CA . GLN A 1 69 ? 1.452 -10.119 -3.515 1.00 88.62 69 GLN A CA 1
ATOM 544 C C . GLN A 1 69 ? 0.431 -11.144 -3.001 1.00 88.62 69 GLN A C 1
ATOM 546 O O . GLN A 1 69 ? -0.319 -11.715 -3.781 1.00 88.62 69 GLN A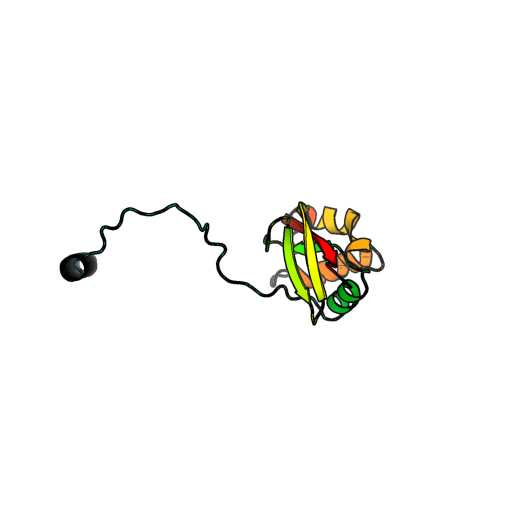 O 1
ATOM 551 N N . ASN A 1 70 ? 0.369 -11.339 -1.681 1.00 87.94 70 ASN A N 1
ATOM 552 C CA . ASN A 1 70 ? -0.624 -12.193 -1.039 1.00 87.94 70 ASN A CA 1
ATOM 553 C C . ASN A 1 70 ? -1.673 -11.341 -0.325 1.00 87.94 70 ASN A C 1
ATOM 555 O O . ASN A 1 70 ? -1.335 -10.382 0.378 1.00 87.94 70 ASN A O 1
ATOM 559 N N . ARG A 1 71 ? -2.938 -11.740 -0.452 1.00 87.31 71 ARG A N 1
ATOM 560 C CA . ARG A 1 71 ? -4.039 -11.208 0.350 1.00 87.31 71 ARG A CA 1
ATOM 561 C C . ARG A 1 71 ? -3.901 -11.706 1.792 1.00 87.31 71 ARG A C 1
ATOM 563 O O . ARG A 1 71 ? -3.866 -12.913 2.014 1.00 87.31 71 ARG A O 1
ATOM 570 N N . TRP A 1 72 ? -3.819 -10.793 2.761 1.00 82.62 72 TRP A N 1
ATOM 571 C CA . TRP A 1 72 ? -3.573 -11.125 4.179 1.00 82.62 72 TRP A CA 1
ATOM 572 C C . TRP A 1 72 ? -4.780 -10.868 5.095 1.00 82.62 72 TRP A C 1
ATOM 574 O O . TRP A 1 72 ? -4.690 -11.051 6.304 1.00 82.62 72 TRP A O 1
ATOM 584 N N . GLY A 1 73 ? -5.924 -10.487 4.524 1.00 85.81 73 GLY A N 1
ATOM 585 C CA . GLY A 1 73 ? -7.168 -10.296 5.259 1.00 85.81 73 GLY A CA 1
ATOM 586 C C . GLY A 1 73 ? -8.376 -10.151 4.341 1.00 85.81 73 GLY A C 1
ATOM 587 O O . GLY A 1 73 ? -8.300 -10.327 3.119 1.00 85.81 73 GLY A O 1
ATOM 588 N N . MET A 1 74 ? -9.509 -9.819 4.942 1.00 90.25 74 MET A N 1
ATOM 589 C CA . MET A 1 74 ? -10.739 -9.450 4.253 1.00 90.25 74 MET A CA 1
ATOM 590 C C . MET A 1 74 ? -11.126 -8.022 4.630 1.00 90.25 74 MET A C 1
ATOM 592 O O . MET A 1 74 ? -10.633 -7.474 5.614 1.00 90.25 74 MET A O 1
ATOM 596 N N . VAL A 1 75 ? -12.029 -7.421 3.859 1.00 92.81 75 VAL A N 1
ATOM 597 C CA . VAL A 1 75 ? -12.670 -6.173 4.281 1.00 92.81 75 VAL A CA 1
ATOM 598 C C . VAL A 1 75 ? -13.330 -6.404 5.643 1.00 92.81 75 VAL A C 1
ATOM 600 O O . VAL A 1 75 ? -14.004 -7.414 5.850 1.00 92.81 75 VAL A O 1
ATOM 603 N N . GLY A 1 76 ? -13.077 -5.500 6.587 1.00 92.00 76 GLY A N 1
ATOM 604 C CA . GLY A 1 76 ? -13.499 -5.614 7.981 1.00 92.00 76 GLY A CA 1
ATOM 605 C C . GLY A 1 76 ? -12.514 -6.339 8.903 1.00 92.00 76 GLY A C 1
ATOM 606 O O . GLY A 1 76 ? -12.673 -6.244 10.118 1.00 92.00 76 GLY A O 1
ATOM 607 N N . SER A 1 77 ? -11.486 -7.019 8.379 1.00 90.62 77 SER A N 1
ATOM 608 C CA . SER A 1 77 ? -10.422 -7.587 9.217 1.00 90.62 77 SER A CA 1
ATOM 609 C C . SER A 1 77 ? -9.629 -6.479 9.910 1.00 90.62 77 SER A C 1
ATOM 611 O O . SER A 1 77 ? -9.345 -5.442 9.307 1.00 90.62 77 SER A O 1
ATOM 613 N N . SER A 1 78 ? -9.236 -6.724 11.159 1.00 91.19 78 SER A N 1
ATOM 614 C CA . SER A 1 78 ? -8.435 -5.789 11.949 1.00 91.19 78 SER A CA 1
ATOM 615 C C . SER A 1 78 ? -6.991 -6.259 12.097 1.00 91.19 78 SER A C 1
ATOM 617 O O . SER A 1 78 ? -6.716 -7.457 12.113 1.00 91.19 78 SER A O 1
ATOM 619 N N . PHE A 1 79 ? -6.073 -5.310 12.247 1.00 90.56 79 PHE A N 1
ATOM 620 C CA . PHE A 1 79 ? -4.682 -5.549 12.623 1.00 90.56 79 PHE A CA 1
ATOM 621 C C . PHE A 1 79 ? -4.203 -4.450 13.570 1.00 90.56 79 PHE A C 1
ATOM 623 O O . PHE A 1 79 ? -4.787 -3.368 13.619 1.00 90.56 79 PHE A O 1
ATOM 630 N N . SER A 1 80 ? -3.122 -4.713 14.300 1.00 90.12 80 SER A N 1
ATOM 631 C CA . SER A 1 80 ? -2.576 -3.755 15.262 1.00 90.12 80 SER A CA 1
ATOM 632 C C . SER A 1 80 ? -1.130 -3.404 14.939 1.00 90.12 80 SER A C 1
ATOM 634 O O . SER A 1 80 ? -0.348 -4.250 14.499 1.00 90.12 80 SER A O 1
ATOM 636 N N . ILE A 1 81 ? -0.772 -2.145 15.178 1.00 89.94 81 ILE A N 1
ATOM 637 C CA . ILE A 1 81 ? 0.608 -1.660 15.193 1.00 89.94 81 ILE A CA 1
ATOM 638 C C . ILE A 1 81 ? 0.789 -0.904 16.507 1.00 89.94 81 ILE A C 1
ATOM 640 O O . ILE A 1 81 ? 0.093 0.082 16.737 1.00 89.94 81 ILE A O 1
ATOM 644 N N . ASP A 1 82 ? 1.730 -1.354 17.341 1.00 88.56 82 ASP A N 1
ATOM 645 C CA . ASP A 1 82 ? 1.843 -0.898 18.735 1.00 88.56 82 ASP A CA 1
ATOM 646 C C . ASP A 1 82 ? 0.513 -1.096 19.487 1.00 88.56 82 ASP A C 1
ATOM 648 O O . ASP A 1 82 ? -0.061 -2.184 19.468 1.00 88.56 82 ASP A O 1
ATOM 652 N N . ASP A 1 83 ? 0.031 -0.045 20.137 1.00 89.12 83 ASP A N 1
ATOM 653 C CA . ASP A 1 83 ? -1.215 0.055 20.884 1.00 89.12 83 ASP A CA 1
ATOM 654 C C . ASP A 1 83 ? -2.405 0.493 20.011 1.00 89.12 83 ASP A C 1
ATOM 656 O O . ASP A 1 83 ? -3.534 0.575 20.494 1.00 89.12 83 ASP A O 1
ATOM 660 N N . LYS A 1 84 ? -2.182 0.758 18.716 1.00 89.81 84 LYS A N 1
ATOM 661 C CA . LYS A 1 84 ? -3.217 1.231 17.788 1.00 89.81 84 LYS A CA 1
ATOM 662 C C . LYS A 1 84 ? -3.775 0.093 16.945 1.00 89.81 84 LYS A C 1
ATOM 664 O O . LYS A 1 84 ? -3.034 -0.725 16.401 1.00 89.81 84 LYS A O 1
ATOM 669 N N . SER A 1 85 ? -5.097 0.097 16.790 1.00 91.69 85 SER A N 1
ATOM 670 C CA . SER A 1 85 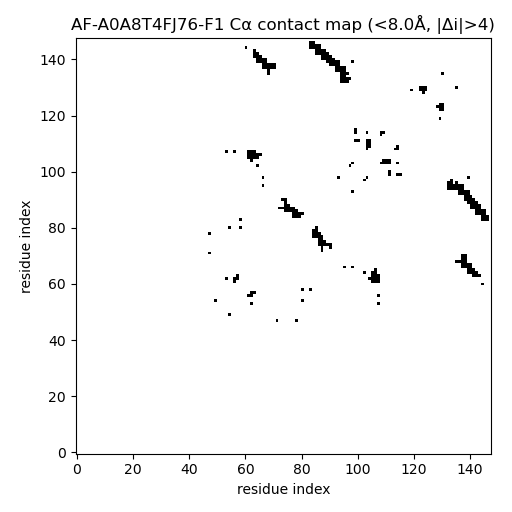? -5.827 -0.840 15.936 1.00 91.69 85 SER A CA 1
ATOM 671 C C . SER A 1 85 ? -6.223 -0.187 14.617 1.00 91.69 85 SER A C 1
ATOM 673 O O . SER A 1 85 ? -6.545 1.000 14.558 1.00 91.69 85 SER A O 1
ATOM 675 N N . PHE A 1 86 ? -6.228 -0.983 13.559 1.00 93.75 86 PHE A N 1
ATOM 676 C CA . PHE A 1 86 ? -6.584 -0.595 12.203 1.00 93.75 86 PHE A CA 1
ATOM 677 C C . PHE A 1 86 ? -7.537 -1.631 11.618 1.00 93.75 86 PHE A C 1
ATOM 679 O O . PHE A 1 86 ? -7.483 -2.802 11.994 1.00 93.75 86 PHE A O 1
ATOM 686 N N . ARG A 1 87 ? -8.395 -1.209 10.694 1.00 94.19 87 ARG A N 1
ATOM 687 C CA . ARG A 1 87 ? -9.351 -2.067 9.991 1.00 94.19 87 ARG A CA 1
ATOM 688 C C . ARG A 1 87 ? -9.173 -1.908 8.496 1.00 94.19 87 ARG A C 1
ATOM 690 O O . ARG A 1 87 ? -9.059 -0.790 8.010 1.00 94.19 87 ARG A O 1
ATOM 697 N N . ILE A 1 88 ? -9.181 -3.025 7.781 1.00 95.56 88 ILE A N 1
ATOM 698 C CA . ILE A 1 88 ? -9.171 -3.032 6.322 1.00 95.56 88 ILE A CA 1
ATOM 699 C C . ILE A 1 88 ? -10.534 -2.550 5.819 1.00 95.56 88 ILE A C 1
ATOM 701 O O . ILE A 1 88 ? -11.558 -3.164 6.129 1.00 95.56 88 ILE A O 1
ATOM 705 N N . SER A 1 89 ? -10.540 -1.468 5.049 1.00 96.50 89 SER A N 1
ATOM 706 C CA . SER A 1 89 ? -11.739 -0.857 4.469 1.00 96.50 89 SER A CA 1
ATOM 707 C C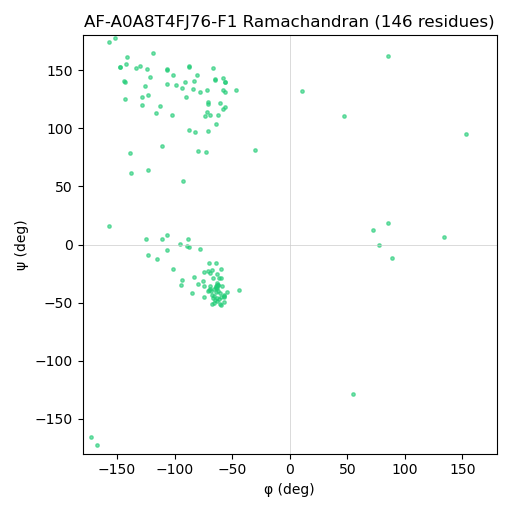 . SER A 1 89 ? -12.012 -1.346 3.048 1.00 96.50 89 SER A C 1
ATOM 709 O O . SER A 1 89 ? -13.174 -1.525 2.698 1.00 96.50 89 SER A O 1
ATOM 711 N N . ASP A 1 90 ? -10.967 -1.617 2.261 1.00 97.31 90 ASP A N 1
ATOM 712 C CA . ASP A 1 90 ? -11.090 -2.158 0.905 1.00 97.31 90 ASP A CA 1
ATOM 713 C C . ASP A 1 90 ? -9.921 -3.086 0.537 1.00 97.31 90 ASP A C 1
ATOM 715 O O . ASP A 1 90 ? -8.815 -2.977 1.081 1.00 97.31 90 ASP A O 1
ATOM 719 N N . ILE A 1 91 ? -10.181 -4.030 -0.375 1.00 96.06 91 ILE A N 1
ATOM 720 C CA . ILE A 1 91 ? -9.162 -4.882 -0.993 1.00 96.06 91 ILE A CA 1
ATOM 721 C C . ILE A 1 91 ? -9.522 -5.130 -2.453 1.00 96.06 91 ILE A C 1
ATOM 723 O O . ILE A 1 91 ? -10.556 -5.733 -2.745 1.00 96.06 91 ILE A O 1
ATOM 727 N N . HIS A 1 92 ? -8.596 -4.823 -3.352 1.00 96.31 92 HIS A N 1
ATOM 728 C CA . HIS A 1 92 ? -8.724 -5.160 -4.764 1.00 96.31 92 HIS A CA 1
ATOM 729 C C . HIS A 1 92 ? -7.375 -5.566 -5.369 1.00 96.31 92 HIS A C 1
ATOM 731 O O . HIS A 1 92 ? -6.301 -5.231 -4.860 1.00 96.31 92 HIS A O 1
ATOM 737 N N . GLU A 1 93 ? -7.439 -6.351 -6.443 1.00 96.81 93 GLU A N 1
ATOM 738 C CA . GLU A 1 93 ? -6.266 -6.812 -7.186 1.00 96.81 93 GLU A CA 1
ATOM 739 C C . GLU A 1 93 ? -5.805 -5.740 -8.181 1.00 96.81 93 GLU A C 1
ATOM 741 O O . GLU A 1 93 ? -6.623 -5.065 -8.807 1.00 96.81 93 GLU A O 1
ATOM 746 N N . THR A 1 94 ? -4.492 -5.574 -8.327 1.00 95.88 94 THR A N 1
ATOM 747 C CA . THR A 1 94 ? -3.891 -4.641 -9.286 1.00 95.88 94 THR A CA 1
ATOM 748 C C . THR A 1 94 ? -2.459 -5.052 -9.643 1.00 95.88 94 THR A C 1
ATOM 750 O O . THR A 1 94 ? -1.887 -5.975 -9.055 1.00 95.88 94 THR A O 1
ATOM 753 N N . THR A 1 95 ? -1.856 -4.349 -10.600 1.00 94.50 95 THR A N 1
ATOM 754 C CA . THR A 1 95 ? -0.424 -4.460 -10.906 1.00 94.50 95 THR A CA 1
ATOM 755 C C . THR A 1 95 ? 0.387 -3.512 -10.027 1.00 94.50 95 THR A C 1
ATOM 757 O O . THR A 1 95 ? -0.092 -2.455 -9.610 1.00 94.50 95 THR A O 1
ATOM 760 N N . LEU A 1 96 ? 1.647 -3.857 -9.768 1.00 93.44 96 LEU A N 1
ATOM 761 C CA . LEU A 1 96 ? 2.556 -2.990 -9.021 1.00 93.44 96 LEU A CA 1
ATOM 762 C C . LEU A 1 96 ? 2.738 -1.627 -9.704 1.00 93.44 96 LEU A C 1
ATOM 764 O O . LEU A 1 96 ? 2.808 -0.614 -9.016 1.00 93.44 96 LEU A O 1
ATOM 768 N N . GLU A 1 97 ? 2.745 -1.595 -11.039 1.00 93.62 97 GLU A N 1
ATOM 769 C CA . GLU A 1 97 ? 2.777 -0.343 -11.802 1.00 93.62 97 GLU A CA 1
ATOM 770 C C . GLU A 1 97 ? 1.565 0.542 -11.481 1.00 93.62 97 GLU A C 1
ATOM 772 O O . GLU A 1 97 ? 1.733 1.683 -11.060 1.00 93.62 97 GLU A O 1
ATOM 777 N N . ASN A 1 98 ? 0.344 0.001 -11.570 1.00 96.31 98 ASN A N 1
ATOM 778 C CA . ASN A 1 98 ? -0.869 0.755 -11.247 1.00 96.31 98 ASN A CA 1
ATOM 779 C C . ASN A 1 98 ? -0.899 1.205 -9.782 1.00 96.31 98 ASN A C 1
ATOM 781 O O . ASN A 1 98 ? -1.416 2.281 -9.483 1.00 96.31 98 ASN A O 1
ATOM 785 N N . TYR A 1 99 ? -0.358 0.400 -8.867 1.00 96.50 99 TYR A N 1
ATOM 786 C CA . TYR A 1 99 ? -0.212 0.797 -7.472 1.00 96.50 99 TYR A CA 1
ATOM 787 C C . TYR A 1 99 ? 0.733 1.997 -7.324 1.00 96.50 99 TYR A C 1
ATOM 789 O O . TYR A 1 99 ? 0.371 2.983 -6.687 1.00 96.50 99 TYR A O 1
ATOM 797 N N . ILE A 1 100 ? 1.914 1.951 -7.945 1.00 95.38 100 ILE A N 1
ATOM 798 C CA . ILE A 1 100 ? 2.875 3.060 -7.910 1.00 95.38 100 ILE A CA 1
ATOM 799 C C . ILE A 1 100 ? 2.269 4.319 -8.531 1.00 95.38 100 ILE A C 1
ATOM 801 O O . ILE A 1 100 ? 2.426 5.392 -7.968 1.00 95.38 100 ILE A O 1
ATOM 805 N N . THR A 1 101 ? 1.550 4.211 -9.647 1.00 95.56 101 THR A N 1
ATOM 806 C CA . THR A 1 101 ? 0.955 5.377 -10.314 1.00 95.56 101 THR A CA 1
ATOM 807 C C . THR A 1 101 ? -0.163 6.018 -9.494 1.00 95.56 101 THR A C 1
ATOM 809 O O . THR A 1 101 ? -0.213 7.241 -9.393 1.00 95.56 101 THR A O 1
ATOM 812 N N . ASN A 1 102 ? -1.055 5.213 -8.911 1.00 97.19 102 ASN A N 1
ATOM 813 C CA . ASN A 1 102 ? -2.308 5.726 -8.345 1.00 97.19 102 ASN A CA 1
ATOM 814 C C . ASN A 1 102 ? -2.295 5.869 -6.818 1.00 97.19 102 ASN A C 1
ATOM 816 O O . ASN A 1 102 ? -3.098 6.625 -6.286 1.00 97.19 102 ASN A O 1
ATOM 820 N N . TYR A 1 103 ? -1.403 5.166 -6.114 1.00 97.06 103 TYR A N 1
ATOM 821 C CA . TYR A 1 103 ? -1.454 5.030 -4.654 1.00 97.06 103 TYR A CA 1
ATOM 822 C C . TYR A 1 103 ? -0.165 5.453 -3.942 1.00 97.06 103 TYR A C 1
ATOM 824 O O . TYR A 1 103 ? -0.071 5.283 -2.729 1.00 97.06 103 TYR A O 1
ATOM 832 N N . TRP A 1 104 ? 0.847 5.985 -4.641 1.00 95.44 104 TRP A N 1
ATOM 833 C CA . TRP A 1 104 ? 2.140 6.327 -4.025 1.00 95.44 104 TRP A CA 1
ATOM 834 C C . TRP A 1 104 ? 1.993 7.265 -2.816 1.00 95.44 104 TRP A C 1
ATOM 836 O O . TRP A 1 104 ? 2.624 7.038 -1.781 1.00 95.44 104 TRP A O 1
ATOM 846 N N . GLN A 1 105 ? 1.110 8.260 -2.908 1.00 96.56 105 GLN A N 1
ATOM 847 C CA . GLN A 1 105 ? 0.919 9.252 -1.854 1.00 96.56 105 GLN A CA 1
ATOM 848 C C . GLN A 1 105 ? 0.305 8.618 -0.601 1.00 96.56 105 GLN A C 1
ATOM 850 O O . GLN A 1 105 ? 0.868 8.721 0.489 1.00 96.56 105 GLN A O 1
ATOM 855 N N . ASP A 1 106 ? -0.795 7.881 -0.764 1.00 97.19 106 ASP A N 1
ATOM 856 C CA . ASP A 1 106 ? -1.465 7.159 0.327 1.00 97.19 106 ASP A CA 1
ATOM 857 C C . ASP A 1 106 ? -0.612 6.003 0.867 1.00 97.19 106 ASP A C 1
ATOM 859 O O . ASP A 1 106 ? -0.778 5.529 1.997 1.00 97.19 106 ASP A O 1
ATOM 863 N N . ALA A 1 107 ? 0.331 5.520 0.058 1.00 95.06 107 ALA A N 1
ATOM 864 C CA . ALA A 1 107 ? 1.328 4.548 0.457 1.00 95.06 107 ALA A CA 1
ATOM 865 C C . ALA A 1 107 ? 2.473 5.171 1.270 1.00 95.06 107 ALA A C 1
ATOM 867 O O . ALA A 1 107 ? 3.303 4.412 1.781 1.00 95.06 107 ALA A O 1
ATOM 868 N N . GLY A 1 108 ? 2.487 6.494 1.446 1.00 94.75 108 GLY A N 1
ATOM 869 C CA . GLY A 1 108 ? 3.444 7.215 2.275 1.00 94.75 108 GLY A CA 1
ATOM 870 C C . GLY A 1 108 ? 4.759 7.568 1.577 1.00 94.75 108 GLY A C 1
ATOM 871 O O . GLY A 1 108 ? 5.743 7.852 2.262 1.00 94.75 108 GLY A O 1
ATOM 872 N N . PHE A 1 109 ? 4.787 7.545 0.244 1.00 94.38 109 PHE A N 1
ATOM 873 C CA . PHE A 1 109 ? 5.915 8.041 -0.543 1.00 94.38 109 PHE A CA 1
ATOM 874 C C . PHE A 1 109 ? 5.775 9.545 -0.813 1.00 94.38 109 PHE A C 1
ATOM 876 O O . PHE A 1 109 ? 4.672 10.096 -0.815 1.00 94.38 109 PHE A O 1
ATOM 883 N N . TYR A 1 110 ? 6.906 10.211 -1.015 1.00 92.75 110 TYR A N 1
ATOM 884 C CA . TYR A 1 110 ? 7.014 11.620 -1.369 1.00 92.75 110 TYR A CA 1
ATOM 885 C C . TYR A 1 110 ? 6.548 11.889 -2.803 1.00 92.75 110 TYR A C 1
ATOM 887 O O . TYR A 1 110 ? 5.852 12.875 -3.038 1.00 92.75 110 TYR A O 1
ATOM 895 N N . ASP A 1 111 ? 6.896 10.997 -3.730 1.00 93.69 111 ASP A N 1
ATOM 896 C CA . ASP A 1 111 ? 6.453 11.000 -5.121 1.00 93.69 111 ASP A CA 1
ATOM 897 C C . ASP A 1 111 ? 6.428 9.567 -5.699 1.00 93.69 111 ASP A C 1
ATOM 899 O O . ASP A 1 111 ? 6.748 8.578 -5.027 1.00 93.69 111 ASP A O 1
ATOM 903 N N . SER A 1 112 ? 6.001 9.435 -6.956 1.00 92.25 112 SER A N 1
ATOM 904 C CA . SER A 1 112 ? 5.942 8.144 -7.649 1.00 92.25 112 SER A CA 1
ATOM 905 C C . SER A 1 112 ? 7.319 7.570 -8.008 1.00 92.25 112 SER A C 1
ATOM 907 O O . SER A 1 112 ? 7.429 6.363 -8.229 1.00 92.25 112 SER A O 1
ATOM 909 N N . GLU A 1 113 ? 8.354 8.409 -8.110 1.00 93.38 113 GLU A N 1
ATOM 910 C CA . GLU A 1 113 ? 9.714 7.979 -8.451 1.00 93.38 113 GLU A CA 1
ATOM 911 C C . GLU A 1 113 ? 10.360 7.284 -7.247 1.00 93.38 113 GLU A C 1
ATOM 913 O O . GLU A 1 113 ? 10.832 6.155 -7.382 1.00 93.38 113 GLU A O 1
ATOM 918 N N . GLU A 1 114 ? 10.231 7.855 -6.044 1.00 93.31 114 GLU A N 1
ATOM 919 C CA . GLU A 1 114 ? 10.646 7.220 -4.787 1.00 93.31 114 GLU A CA 1
ATOM 920 C C . GLU A 1 114 ? 9.945 5.866 -4.590 1.00 93.31 114 GLU A C 1
ATOM 922 O O . GLU A 1 114 ? 10.572 4.863 -4.229 1.00 93.31 114 GLU A O 1
ATOM 927 N N . ALA A 1 115 ? 8.637 5.806 -4.865 1.00 92.75 115 ALA A N 1
ATOM 928 C CA . ALA A 1 115 ? 7.887 4.558 -4.799 1.00 92.75 115 ALA A CA 1
ATOM 929 C C . ALA A 1 115 ? 8.466 3.508 -5.759 1.00 92.75 115 ALA A C 1
ATOM 931 O O . ALA A 1 115 ? 8.667 2.351 -5.372 1.00 92.75 115 ALA A O 1
ATOM 932 N N . ARG A 1 116 ? 8.773 3.908 -6.998 1.00 91.69 116 ARG A N 1
ATOM 933 C CA . ARG A 1 116 ? 9.386 3.0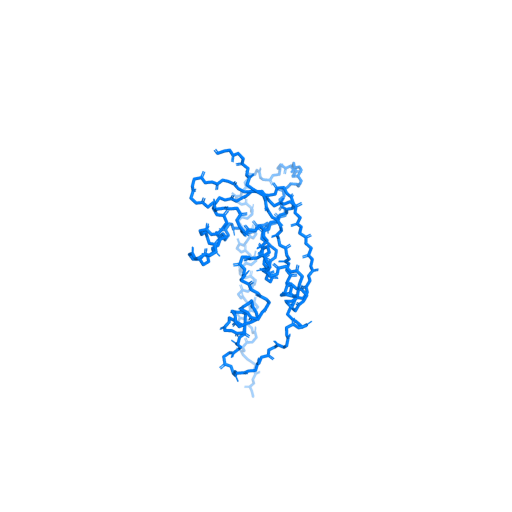33 -8.000 1.00 91.69 116 ARG A CA 1
ATOM 934 C C . ARG A 1 116 ? 10.748 2.525 -7.538 1.00 91.69 116 ARG A C 1
ATOM 936 O O . ARG A 1 116 ? 10.935 1.311 -7.518 1.00 91.69 116 ARG A O 1
ATOM 943 N N . GLU A 1 117 ? 11.651 3.397 -7.102 1.00 90.31 117 GLU A N 1
ATOM 944 C CA . GLU A 1 117 ? 12.981 3.014 -6.608 1.00 90.31 117 GLU A CA 1
ATOM 945 C C . GLU A 1 117 ? 12.905 2.030 -5.433 1.00 90.31 117 GLU A C 1
ATOM 947 O O . GLU A 1 117 ? 13.604 1.009 -5.413 1.00 90.31 117 GLU A O 1
ATOM 952 N N . PHE A 1 118 ? 12.005 2.285 -4.477 1.00 90.00 118 PHE A N 1
ATOM 953 C CA . PHE A 1 118 ? 11.780 1.401 -3.336 1.00 90.00 118 PHE A CA 1
ATOM 954 C C . PHE A 1 118 ? 11.396 -0.015 -3.780 1.00 90.00 118 PHE A C 1
ATOM 956 O O . PHE A 1 118 ? 11.905 -1.012 -3.253 1.00 90.00 118 PHE A O 1
ATOM 963 N N . PHE A 1 119 ? 10.482 -0.118 -4.745 1.00 88.12 119 PHE A N 1
ATOM 964 C CA . PHE A 1 119 ? 10.043 -1.409 -5.251 1.00 88.12 119 PHE A CA 1
ATOM 965 C C . PHE A 1 119 ? 11.063 -2.062 -6.175 1.00 88.12 119 PHE A C 1
ATOM 967 O O . PHE A 1 119 ? 11.183 -3.286 -6.140 1.00 88.12 119 PHE A O 1
ATOM 974 N N . GLU A 1 120 ? 11.850 -1.291 -6.923 1.00 85.56 120 GLU A N 1
ATOM 975 C CA . GLU A 1 120 ? 12.944 -1.828 -7.733 1.00 85.56 120 GLU A CA 1
ATOM 976 C C . GLU A 1 120 ? 13.971 -2.513 -6.834 1.00 85.56 120 GLU A C 1
ATOM 978 O O . GLU A 1 120 ? 14.317 -3.668 -7.070 1.00 85.56 120 GLU A O 1
ATOM 983 N N . ALA A 1 121 ? 14.366 -1.868 -5.734 1.00 82.75 121 ALA A N 1
ATOM 984 C CA . ALA A 1 121 ? 15.284 -2.447 -4.756 1.00 82.75 121 ALA A CA 1
ATOM 985 C C . ALA A 1 121 ? 14.758 -3.752 -4.124 1.00 82.75 121 ALA A C 1
ATOM 987 O O . ALA A 1 121 ? 15.544 -4.611 -3.725 1.00 82.75 121 ALA A O 1
ATOM 988 N N . ARG A 1 122 ? 13.431 -3.910 -4.022 1.00 77.38 122 ARG A N 1
ATOM 989 C CA . ARG A 1 122 ? 12.780 -5.049 -3.354 1.00 77.38 122 ARG A CA 1
ATOM 990 C C . ARG A 1 122 ? 12.408 -6.200 -4.293 1.00 77.38 122 ARG A C 1
ATOM 992 O O . ARG A 1 122 ? 12.367 -7.341 -3.838 1.00 77.38 122 ARG A O 1
ATOM 999 N N . TYR A 1 123 ? 12.110 -5.908 -5.558 1.00 74.00 123 TYR A N 1
ATOM 1000 C CA . TYR A 1 123 ? 11.653 -6.874 -6.565 1.00 74.00 123 TYR A CA 1
ATOM 1001 C C . TYR A 1 123 ? 12.714 -7.218 -7.620 1.00 74.00 123 TYR A C 1
ATOM 1003 O O . TYR A 1 123 ? 12.421 -7.942 -8.572 1.00 74.00 123 TYR A O 1
ATOM 1011 N N . LEU A 1 124 ? 13.956 -6.763 -7.439 1.00 59.62 124 LEU A N 1
ATOM 1012 C CA . LEU A 1 124 ? 15.109 -7.327 -8.135 1.00 59.62 124 LEU A CA 1
ATOM 1013 C C . LEU A 1 124 ? 15.211 -8.823 -7.821 1.00 59.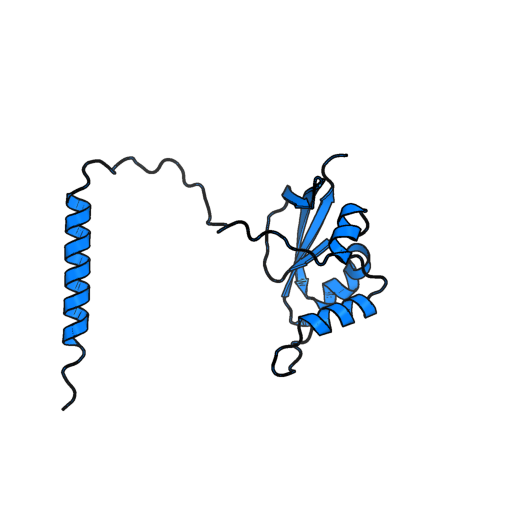62 124 LEU A C 1
ATOM 1015 O O . LEU A 1 124 ? 15.419 -9.229 -6.676 1.00 59.62 124 LEU A O 1
ATOM 1019 N N . SER A 1 125 ? 15.061 -9.652 -8.850 1.00 55.28 125 SER A N 1
ATOM 1020 C CA . SER A 1 125 ? 15.388 -11.064 -8.747 1.00 55.28 125 SER A CA 1
ATOM 1021 C C . SER A 1 125 ? 16.908 -11.236 -8.551 1.00 55.28 125 SER A C 1
ATOM 1023 O O . SER A 1 125 ? 17.697 -10.404 -9.011 1.00 55.28 125 SER A O 1
ATOM 1025 N N . PRO A 1 126 ? 17.357 -12.318 -7.890 1.00 45.50 126 PRO A N 1
ATOM 1026 C CA . PRO A 1 126 ? 18.781 -12.561 -7.634 1.00 45.50 126 PRO A CA 1
ATOM 1027 C C . PRO A 1 126 ? 19.655 -12.681 -8.895 1.00 45.50 126 PRO A C 1
ATOM 1029 O O . PRO A 1 126 ? 20.866 -12.505 -8.815 1.00 45.50 126 PRO A O 1
ATOM 1032 N N . ASP A 1 127 ? 19.058 -12.984 -10.049 1.00 55.41 127 ASP A N 1
ATOM 1033 C CA . ASP A 1 127 ? 19.711 -13.070 -11.362 1.00 55.41 127 ASP A CA 1
ATOM 1034 C C . ASP A 1 127 ? 19.741 -11.724 -12.117 1.00 55.41 127 ASP A C 1
ATOM 1036 O O . ASP A 1 127 ? 20.179 -11.668 -13.263 1.00 55.41 127 ASP A O 1
ATOM 1040 N N . GLY A 1 128 ? 19.284 -10.634 -11.489 1.00 54.66 128 GLY A N 1
ATOM 1041 C CA . GLY A 1 128 ? 19.262 -9.289 -12.072 1.00 54.66 128 GLY A CA 1
ATOM 1042 C C . GLY A 1 128 ? 18.130 -9.048 -13.078 1.00 54.66 128 GLY A C 1
ATOM 1043 O O . GLY A 1 128 ? 17.998 -7.934 -13.590 1.00 54.66 128 GLY A O 1
ATOM 1044 N N . ASN A 1 129 ? 17.289 -10.052 -13.341 1.00 57.75 129 ASN A N 1
ATOM 1045 C CA . ASN A 1 129 ? 16.161 -9.953 -14.263 1.00 57.75 129 ASN A CA 1
ATOM 1046 C C . ASN A 1 129 ? 14.937 -9.314 -13.597 1.00 57.75 129 ASN A C 1
ATOM 1048 O O . ASN A 1 129 ? 14.109 -9.961 -12.962 1.00 57.75 129 ASN A O 1
ATOM 1052 N N . ARG A 1 130 ? 14.766 -8.011 -13.802 1.00 62.38 130 ARG A N 1
ATOM 1053 C CA . ARG A 1 130 ? 13.585 -7.285 -13.324 1.00 62.38 130 ARG A CA 1
ATOM 1054 C C . ARG A 1 130 ? 12.327 -7.840 -14.001 1.00 62.38 130 ARG A C 1
ATOM 1056 O O . ARG A 1 130 ? 12.133 -7.635 -15.199 1.00 62.38 130 ARG A O 1
ATOM 1063 N N . ALA A 1 131 ? 11.456 -8.515 -13.246 1.00 65.88 131 ALA A N 1
ATOM 1064 C CA . ALA A 1 131 ? 10.084 -8.707 -13.701 1.00 65.88 131 ALA A CA 1
ATOM 1065 C C . ALA A 1 131 ? 9.474 -7.304 -13.868 1.00 65.88 131 ALA A C 1
ATOM 1067 O O . ALA A 1 131 ? 9.497 -6.528 -12.908 1.00 65.88 131 ALA A O 1
ATOM 1068 N N . PRO A 1 132 ? 8.996 -6.932 -15.066 1.00 79.81 132 PRO A N 1
ATOM 1069 C CA . PRO A 1 132 ? 8.480 -5.589 -15.271 1.00 79.81 132 PRO A CA 1
ATOM 1070 C C . PRO A 1 132 ? 7.225 -5.392 -14.403 1.00 79.81 132 PRO A C 1
ATOM 1072 O O . PRO A 1 132 ? 6.456 -6.329 -14.167 1.00 79.81 132 PRO A O 1
ATOM 1075 N N . PHE A 1 133 ? 7.076 -4.196 -13.828 1.00 84.12 133 PHE A N 1
ATOM 1076 C CA . PHE A 1 133 ? 6.097 -3.919 -12.764 1.00 84.12 133 PHE A CA 1
ATOM 1077 C C . PHE A 1 133 ? 4.642 -4.089 -13.202 1.00 84.12 133 PHE A C 1
ATOM 1079 O O . PHE A 1 133 ? 3.781 -4.416 -12.385 1.00 84.12 133 PHE A O 1
ATOM 1086 N N . ASP A 1 134 ? 4.376 -3.946 -14.496 1.00 84.50 134 ASP A N 1
ATOM 1087 C CA . ASP A 1 134 ? 3.094 -4.239 -15.135 1.00 84.50 134 ASP A CA 1
ATOM 1088 C C . ASP A 1 134 ? 2.709 -5.729 -15.059 1.00 84.50 134 ASP A C 1
ATOM 1090 O O . ASP A 1 134 ? 1.545 -6.073 -15.244 1.00 84.50 134 ASP A O 1
ATOM 1094 N N . ARG A 1 135 ? 3.660 -6.619 -14.746 1.00 85.56 135 ARG A N 1
ATOM 1095 C CA . ARG A 1 135 ? 3.443 -8.068 -14.596 1.00 85.56 135 ARG A CA 1
ATOM 1096 C C . ARG A 1 135 ? 3.476 -8.553 -13.151 1.00 85.56 135 ARG A C 1
ATOM 1098 O O . ARG A 1 135 ? 3.230 -9.733 -12.902 1.00 85.56 135 ARG A O 1
ATOM 1105 N N . VAL A 1 136 ? 3.783 -7.679 -12.194 1.00 89.06 136 VAL A N 1
ATOM 1106 C CA . VAL A 1 136 ? 3.773 -8.027 -10.770 1.00 89.06 136 VAL A CA 1
ATOM 1107 C C . VAL A 1 136 ? 2.364 -7.809 -10.229 1.00 89.06 136 VAL A C 1
ATOM 1109 O O . VAL A 1 136 ? 1.981 -6.686 -9.911 1.00 89.06 136 VAL A O 1
ATOM 1112 N N . LEU A 1 137 ? 1.593 -8.891 -10.133 1.00 91.88 137 LEU A N 1
ATOM 1113 C CA . LEU A 1 137 ? 0.248 -8.872 -9.557 1.00 91.88 137 LEU A CA 1
ATOM 1114 C C . LEU A 1 137 ? 0.288 -8.903 -8.028 1.00 91.88 137 LEU A C 1
ATOM 1116 O O . LEU A 1 137 ? 1.152 -9.534 -7.410 1.00 91.88 137 LEU A O 1
ATOM 1120 N N . GLY A 1 138 ? -0.676 -8.223 -7.421 1.00 92.00 138 GLY A N 1
ATOM 1121 C CA . GLY A 1 138 ? -0.900 -8.244 -5.987 1.00 92.00 138 GLY A CA 1
ATOM 1122 C C . GLY A 1 138 ? -2.172 -7.507 -5.607 1.00 92.00 138 GLY A C 1
ATOM 1123 O O . GLY A 1 138 ? -3.022 -7.208 -6.437 1.00 92.00 138 GLY A O 1
ATOM 1124 N N . TYR A 1 139 ? -2.291 -7.218 -4.322 1.00 95.56 139 TYR A N 1
ATOM 1125 C CA . TYR A 1 139 ? -3.486 -6.669 -3.711 1.00 95.56 139 TYR A CA 1
ATOM 1126 C C . TYR A 1 139 ? -3.155 -5.360 -3.010 1.00 95.56 139 TYR A C 1
ATOM 1128 O O . TYR A 1 139 ? -2.248 -5.306 -2.163 1.00 95.56 139 TYR A O 1
ATOM 1136 N N . VAL A 1 140 ? -3.933 -4.330 -3.321 1.00 96.81 140 VAL A N 1
ATOM 1137 C CA . VAL A 1 140 ? -4.014 -3.123 -2.501 1.00 96.81 140 VAL A CA 1
ATOM 1138 C C . VAL A 1 140 ? -4.898 -3.445 -1.312 1.00 96.81 140 VAL A C 1
ATOM 1140 O O . VAL A 1 140 ? -5.967 -4.026 -1.465 1.00 96.81 140 VAL A O 1
ATOM 1143 N N . HIS A 1 141 ? -4.419 -3.108 -0.123 1.00 96.50 141 HIS A N 1
ATOM 1144 C CA . HIS A 1 141 ? -5.212 -3.145 1.094 1.00 96.50 141 HIS A CA 1
ATOM 1145 C C . HIS A 1 141 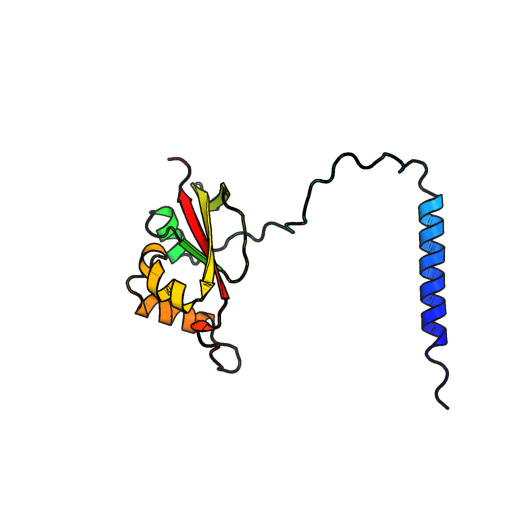? -5.307 -1.718 1.599 1.00 96.50 141 HIS A C 1
ATOM 1147 O O 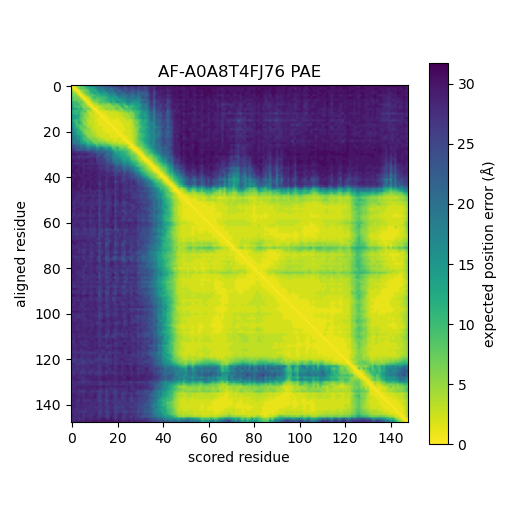. HIS A 1 141 ? -4.286 -1.144 1.992 1.00 96.50 141 HIS A O 1
ATOM 1153 N N . GLU A 1 142 ? -6.512 -1.170 1.573 1.00 97.12 142 GLU A N 1
ATOM 1154 C CA . GLU A 1 142 ? -6.821 0.118 2.177 1.00 97.12 142 GLU A CA 1
ATOM 1155 C C . GLU A 1 142 ? -7.269 -0.113 3.613 1.00 97.12 142 GLU A C 1
ATOM 1157 O O . GLU A 1 142 ? -7.964 -1.090 3.912 1.00 97.12 142 GLU A O 1
ATOM 1162 N N . PHE A 1 143 ? -6.833 0.745 4.526 1.00 95.81 143 PHE A N 1
ATOM 1163 C CA . PHE A 1 143 ? -7.142 0.601 5.935 1.00 95.81 143 PHE A CA 1
ATOM 1164 C C . PHE A 1 143 ? -7.270 1.942 6.646 1.00 95.81 143 PHE A C 1
ATOM 1166 O O . PHE A 1 143 ? -6.635 2.941 6.311 1.00 95.81 143 PHE A O 1
ATOM 1173 N N . GLU A 1 144 ? -8.065 1.924 7.705 1.00 95.56 144 GLU A N 1
ATOM 1174 C CA . GLU A 1 144 ? -8.357 3.070 8.555 1.00 95.56 144 GLU A CA 1
ATOM 1175 C C . GLU A 1 144 ? -8.011 2.760 10.012 1.00 95.56 144 GLU A C 1
ATOM 1177 O O . GLU A 1 144 ? -8.060 1.609 10.455 1.00 95.56 144 GLU A O 1
ATOM 1182 N N . LYS A 1 145 ? -7.658 3.792 10.783 1.00 92.69 145 LYS A N 1
ATOM 1183 C CA . LYS A 1 145 ? -7.439 3.650 12.226 1.00 92.69 145 LYS A CA 1
ATOM 1184 C C . LYS A 1 145 ? -8.785 3.451 12.933 1.00 92.69 145 LYS A C 1
ATOM 1186 O O . LYS A 1 145 ? -9.718 4.220 12.720 1.00 92.69 145 LYS A O 1
ATOM 1191 N N . VAL A 1 146 ? -8.865 2.465 13.823 1.00 89.44 146 VAL A N 1
ATOM 1192 C CA . VAL A 1 146 ? -10.046 2.185 14.649 1.00 89.44 146 VAL A CA 1
ATOM 1193 C C . VAL A 1 146 ? -9.805 2.713 16.065 1.00 89.44 146 VAL A C 1
ATOM 1195 O O . VAL A 1 146 ? -8.985 2.164 16.795 1.00 89.44 146 VAL A O 1
ATOM 1198 N N . GLY A 1 147 ? -10.535 3.761 16.460 1.00 73.94 147 GLY A N 1
ATOM 1199 C CA . GLY A 1 147 ? -10.483 4.334 17.816 1.00 73.94 147 GLY A CA 1
ATOM 1200 C C . GLY A 1 147 ? -9.363 5.364 18.054 1.00 73.94 147 GLY A C 1
ATOM 1201 O O . GLY A 1 147 ? -8.423 5.491 17.262 1.00 73.94 147 GLY A O 1
ATOM 1202 N N . GLN A 1 148 ? -9.507 6.157 19.126 1.00 52.56 148 GLN A N 1
ATOM 1203 C CA . GLN A 1 148 ? -8.547 7.195 19.540 1.00 52.56 148 GLN A CA 1
ATOM 1204 C C . GLN A 1 148 ? -7.337 6.595 20.247 1.00 52.56 148 GLN A C 1
ATOM 1206 O O . GLN A 1 148 ? -7.545 5.800 21.183 1.00 52.56 148 GLN A O 1
#

Mean predicted aligned error: 14.79 Å

pLDDT: mean 77.78, std 18.88, range [37.53, 97.31]